Protein AF-A0A101XGW0-F1 (afdb_monomer_lite)

Foldseek 3Di:
DVCLVVVHAAEDEPQDPCNLVVVCVPPPDPVVNVCSVPVPNVVVVVVVVVVCVVSVHHYHYDHPPCPQQQDPVPRDGQDPPPDDDDDPDRDRDPPDDDDDDDDDDDDDD

Secondary structure (DSSP, 8-state):
-HHHHTTPPEEEE---TTHHHHHHTT---HHHHHHHHHT-HHHHHHHHHHHHHHTT--EEEE--TTTTTB-TTT--B----SSS---SS-PPP------SS--------

Structure (mmCIF, N/CA/C/O backbone):
data_AF-A0A101XGW0-F1
#
_entry.id   AF-A0A101XGW0-F1
#
loop_
_atom_site.group_PDB
_atom_site.id
_atom_site.type_symbol
_atom_site.label_atom_id
_atom_site.label_alt_id
_atom_site.label_comp_id
_atom_site.label_asym_id
_atom_site.label_entity_id
_atom_site.label_seq_id
_atom_site.pdbx_PDB_ins_code
_atom_site.Cartn_x
_atom_site.Cartn_y
_atom_site.Cartn_z
_atom_site.occupancy
_atom_site.B_iso_or_equiv
_atom_site.auth_seq_id
_atom_site.auth_comp_id
_atom_site.auth_asym_id
_atom_site.auth_atom_id
_atom_site.pdbx_PDB_model_num
ATOM 1 N N . MET A 1 1 ? -12.491 9.848 11.425 1.00 62.84 1 MET A N 1
ATOM 2 C CA . MET A 1 1 ? -11.724 8.822 10.669 1.00 62.84 1 MET A CA 1
ATOM 3 C C . MET A 1 1 ? -12.725 7.764 10.252 1.00 62.84 1 MET A C 1
ATOM 5 O O . MET A 1 1 ? -13.241 7.064 11.112 1.00 62.84 1 MET A O 1
ATOM 9 N N . TRP A 1 2 ? -13.031 7.685 8.955 1.00 81.19 2 TRP A N 1
ATOM 10 C CA . TRP A 1 2 ? -14.247 7.036 8.437 1.00 81.19 2 TRP A CA 1
ATOM 11 C C . TRP A 1 2 ? -14.425 5.568 8.862 1.00 81.19 2 TRP A C 1
ATOM 13 O O . TRP A 1 2 ? -15.535 5.139 9.161 1.00 81.19 2 TRP A O 1
ATOM 23 N N . ALA A 1 3 ? -13.332 4.805 8.977 1.00 85.25 3 ALA A N 1
ATOM 24 C CA . ALA A 1 3 ? -13.371 3.414 9.440 1.00 85.25 3 ALA A CA 1
ATOM 25 C C . ALA A 1 3 ? -13.866 3.258 10.894 1.00 85.25 3 ALA A C 1
ATOM 27 O O . ALA A 1 3 ? -14.522 2.270 11.207 1.00 85.25 3 ALA A O 1
ATOM 28 N N . ILE A 1 4 ? -13.605 4.239 11.768 1.00 88.75 4 ILE A N 1
ATOM 29 C CA . ILE A 1 4 ? -14.091 4.239 13.159 1.00 88.75 4 ILE A CA 1
ATOM 30 C C . ILE A 1 4 ? -15.603 4.456 13.172 1.00 88.75 4 ILE A C 1
ATOM 32 O O . ILE A 1 4 ? -16.344 3.687 13.777 1.00 88.75 4 ILE A O 1
ATOM 36 N N . GLU A 1 5 ? -16.051 5.497 12.470 1.00 91.44 5 GLU A N 1
ATOM 37 C CA . GLU A 1 5 ? -17.459 5.901 12.396 1.00 91.44 5 GLU A CA 1
ATOM 38 C C . GLU A 1 5 ? -18.325 4.785 11.800 1.00 91.44 5 GLU A C 1
ATOM 40 O O . GLU A 1 5 ? -19.428 4.526 12.272 1.00 91.44 5 GLU A O 1
ATOM 45 N N . THR A 1 6 ? -17.792 4.077 10.802 1.00 93.81 6 THR A N 1
ATOM 46 C CA . THR A 1 6 ? -18.486 2.986 10.105 1.00 93.81 6 THR A CA 1
ATOM 47 C C . THR A 1 6 ? -18.244 1.601 10.712 1.00 93.81 6 THR A C 1
ATOM 49 O O . THR A 1 6 ? -18.818 0.630 10.229 1.00 93.81 6 THR A O 1
ATOM 52 N N . ARG A 1 7 ? -17.423 1.491 11.771 1.00 91.50 7 ARG A N 1
ATOM 53 C CA . ARG A 1 7 ? -17.003 0.221 12.402 1.00 91.50 7 ARG A CA 1
ATOM 54 C C . ARG A 1 7 ? -16.443 -0.808 11.409 1.00 91.50 7 ARG A C 1
ATOM 56 O O . ARG A 1 7 ? -16.675 -2.008 11.542 1.00 91.50 7 ARG A O 1
ATOM 63 N N . ASN A 1 8 ? -15.688 -0.331 10.427 1.00 95.19 8 ASN A N 1
ATOM 64 C CA . ASN A 1 8 ? -15.119 -1.151 9.363 1.00 95.19 8 ASN A CA 1
ATOM 65 C C . ASN A 1 8 ? -13.643 -1.484 9.610 1.00 95.19 8 ASN A C 1
ATOM 67 O O . ASN A 1 8 ? -12.926 -0.771 10.314 1.00 95.19 8 ASN A O 1
ATOM 71 N N . ALA A 1 9 ? -13.178 -2.555 8.966 1.00 95.81 9 ALA A N 1
ATOM 72 C CA . ALA A 1 9 ? -11.762 -2.896 8.879 1.00 95.81 9 ALA A CA 1
ATOM 73 C C . ALA A 1 9 ? -11.108 -2.262 7.643 1.00 95.81 9 ALA A C 1
ATOM 75 O O . ALA A 1 9 ? -11.760 -2.018 6.627 1.00 95.81 9 ALA A O 1
ATOM 76 N N . ILE A 1 10 ? -9.796 -2.044 7.715 1.00 96.19 10 ILE A N 1
ATOM 77 C CA . ILE A 1 10 ? -8.982 -1.594 6.582 1.00 96.19 10 ILE A CA 1
ATOM 78 C C . ILE A 1 10 ? -8.279 -2.816 5.988 1.00 96.19 10 ILE A C 1
ATOM 80 O O . ILE A 1 10 ? -7.551 -3.519 6.687 1.00 96.19 10 ILE A O 1
ATOM 84 N N . VAL A 1 11 ? -8.455 -3.057 4.690 1.00 95.75 11 VAL A N 1
ATOM 85 C CA . VAL A 1 11 ? -7.732 -4.110 3.965 1.00 95.75 11 VAL A CA 1
ATOM 86 C C . VAL A 1 11 ? -6.576 -3.476 3.199 1.00 95.75 11 VAL A C 1
ATOM 88 O O . VAL A 1 11 ? -6.784 -2.535 2.437 1.00 95.75 11 VAL A O 1
ATOM 91 N N . LEU A 1 12 ? -5.358 -3.976 3.403 1.00 95.88 12 LEU A N 1
ATOM 92 C CA . LEU A 1 12 ? -4.161 -3.518 2.696 1.00 95.88 12 LEU A CA 1
ATOM 93 C C . LEU A 1 12 ? -3.464 -4.689 2.012 1.00 95.88 12 LEU A C 1
ATOM 95 O O . LEU A 1 12 ? -3.330 -5.777 2.570 1.00 95.88 12 LEU A O 1
ATOM 99 N N . GLU A 1 13 ? -2.936 -4.446 0.821 1.00 94.25 13 GLU A N 1
ATOM 100 C CA . GLU A 1 13 ? -2.061 -5.407 0.162 1.00 94.25 13 GLU A CA 1
ATOM 101 C C . GLU A 1 13 ? -0.748 -5.578 0.936 1.00 94.25 13 GLU A C 1
ATOM 103 O O . GLU A 1 13 ? -0.089 -4.613 1.346 1.00 94.25 13 GLU A O 1
ATOM 108 N N . ASN A 1 14 ? -0.312 -6.827 1.094 1.00 94.25 14 ASN A N 1
ATOM 109 C CA . ASN A 1 14 ? 0.970 -7.149 1.698 1.00 94.25 14 ASN A CA 1
ATOM 110 C C . ASN A 1 14 ? 2.119 -6.984 0.692 1.00 94.25 14 ASN A C 1
ATOM 112 O O . ASN A 1 14 ? 2.802 -7.941 0.327 1.00 94.25 14 ASN A O 1
ATOM 116 N N . LEU A 1 15 ? 2.330 -5.748 0.238 1.00 91.44 15 LEU A N 1
ATOM 117 C CA . LEU A 1 15 ? 3.395 -5.422 -0.704 1.00 91.44 15 LEU A CA 1
ATOM 118 C C . LEU A 1 15 ? 4.774 -5.545 -0.027 1.00 91.44 15 LEU A C 1
ATOM 120 O O . LEU A 1 15 ? 4.993 -4.910 1.022 1.00 91.44 15 LEU A O 1
ATOM 124 N N . PRO A 1 16 ? 5.710 -6.340 -0.586 1.00 89.44 16 PRO A N 1
ATOM 125 C CA . PRO A 1 16 ? 7.079 -6.421 -0.092 1.00 89.44 16 PRO A CA 1
ATOM 126 C C . PRO A 1 16 ? 7.881 -5.154 -0.423 1.00 89.44 16 PRO A C 1
ATOM 128 O O . PRO A 1 16 ? 7.492 -4.346 -1.265 1.00 89.44 16 PRO A O 1
ATOM 131 N N . LYS A 1 17 ? 9.046 -4.984 0.216 1.00 86.88 17 LYS A N 1
ATOM 132 C CA . LYS A 1 17 ? 9.906 -3.803 0.004 1.00 86.88 17 LYS A CA 1
ATOM 133 C C . LYS A 1 17 ? 10.350 -3.626 -1.453 1.00 86.88 17 LYS A C 1
ATOM 135 O O . LYS A 1 17 ? 10.416 -2.495 -1.903 1.00 86.88 17 LYS A O 1
ATOM 140 N N . TRP A 1 18 ? 10.580 -4.729 -2.165 1.00 88.69 18 TRP A N 1
ATOM 141 C CA . TRP A 1 18 ? 11.065 -4.766 -3.550 1.00 88.69 18 TRP A CA 1
ATOM 142 C C . TRP A 1 18 ? 9.946 -4.628 -4.610 1.00 88.69 18 TRP A C 1
ATOM 144 O O . TRP A 1 18 ? 10.112 -4.980 -5.781 1.00 88.69 18 TRP A O 1
ATOM 154 N N . THR A 1 19 ? 8.751 -4.193 -4.188 1.00 91.25 19 THR A N 1
ATOM 155 C CA . THR A 1 19 ? 7.589 -4.021 -5.075 1.00 91.25 19 THR A CA 1
ATOM 156 C C . THR A 1 19 ? 7.850 -3.014 -6.198 1.00 91.25 19 THR A C 1
ATOM 158 O O . THR A 1 19 ? 7.566 -3.366 -7.346 1.00 91.25 19 THR A O 1
ATOM 161 N N . PRO A 1 20 ? 8.399 -1.806 -5.940 1.00 91.69 20 PRO A N 1
ATOM 162 C CA . PRO A 1 20 ? 8.682 -0.849 -7.008 1.00 91.69 20 PRO A CA 1
ATOM 163 C C . PRO A 1 20 ? 9.564 -1.435 -8.110 1.00 91.69 20 PRO A C 1
ATOM 165 O O . PRO A 1 20 ? 9.245 -1.292 -9.285 1.00 91.69 20 PRO A O 1
ATOM 168 N N . GLU A 1 21 ? 10.623 -2.152 -7.741 1.00 91.69 21 GLU A N 1
ATOM 169 C CA . GLU A 1 21 ? 11.584 -2.778 -8.648 1.00 91.69 21 GLU A CA 1
ATOM 170 C C . GLU A 1 21 ? 10.903 -3.807 -9.552 1.00 91.69 21 GLU A C 1
ATOM 172 O O . GLU A 1 21 ? 11.156 -3.848 -10.758 1.00 91.69 21 GLU A O 1
ATOM 177 N N . ARG A 1 22 ? 9.985 -4.605 -8.991 1.00 90.69 22 ARG A N 1
ATOM 178 C CA . ARG A 1 22 ? 9.186 -5.561 -9.766 1.00 90.69 22 ARG A CA 1
ATOM 179 C C . ARG A 1 22 ? 8.211 -4.855 -10.707 1.00 90.69 22 ARG A C 1
ATOM 181 O O . ARG A 1 22 ? 8.070 -5.279 -11.848 1.00 90.69 22 ARG A O 1
ATOM 188 N N . MET A 1 23 ? 7.554 -3.792 -10.243 1.00 91.19 23 MET A N 1
ATOM 189 C CA . MET A 1 23 ? 6.557 -3.052 -11.023 1.00 91.19 23 MET A CA 1
ATOM 190 C C . MET A 1 23 ? 7.172 -2.289 -12.199 1.00 91.19 23 MET A C 1
ATOM 192 O O . MET A 1 23 ? 6.544 -2.193 -13.247 1.00 91.19 23 MET A O 1
ATOM 196 N N . ILE A 1 24 ? 8.391 -1.758 -12.059 1.00 93.75 24 ILE A N 1
ATOM 197 C CA . ILE A 1 24 ? 9.051 -0.990 -13.130 1.00 93.75 24 ILE A CA 1
ATOM 198 C C . ILE A 1 24 ? 9.784 -1.861 -14.155 1.00 93.75 24 ILE A C 1
ATOM 200 O O . ILE A 1 24 ? 10.247 -1.319 -15.162 1.00 93.75 24 ILE A O 1
ATOM 204 N N . LYS A 1 25 ? 9.920 -3.174 -13.910 1.00 92.31 25 LYS A N 1
ATOM 205 C CA . LYS A 1 25 ? 10.745 -4.088 -14.718 1.00 92.31 25 LYS A CA 1
ATOM 206 C C . LYS A 1 25 ? 10.423 -3.995 -16.213 1.00 92.31 25 LYS A C 1
ATOM 208 O O . LYS A 1 25 ? 11.337 -3.830 -17.016 1.00 92.31 25 LYS A O 1
ATOM 213 N N . ASP A 1 26 ? 9.135 -4.000 -16.551 1.00 90.56 26 ASP A N 1
ATOM 214 C CA . ASP A 1 26 ? 8.645 -4.011 -17.936 1.00 90.56 26 ASP A CA 1
ATOM 215 C C . ASP A 1 26 ? 8.055 -2.657 -18.385 1.00 90.56 26 ASP A C 1
ATOM 217 O O . ASP A 1 26 ? 7.527 -2.522 -19.491 1.00 90.56 26 ASP A O 1
ATOM 221 N N . VAL A 1 27 ? 8.161 -1.613 -17.552 1.00 92.38 27 VAL A N 1
ATOM 222 C CA . VAL A 1 27 ? 7.654 -0.270 -17.873 1.00 92.38 27 VAL A CA 1
ATOM 223 C C . VAL A 1 27 ? 8.690 0.480 -18.707 1.00 92.38 27 VAL A C 1
ATOM 225 O O . VAL A 1 27 ? 9.800 0.745 -18.242 1.00 92.38 27 VAL A O 1
ATOM 228 N N . LYS A 1 28 ? 8.327 0.849 -19.942 1.00 94.00 28 LYS A N 1
ATOM 229 C CA . LYS A 1 28 ? 9.195 1.614 -20.861 1.00 94.00 28 LYS A CA 1
ATOM 230 C C . LYS A 1 28 ? 9.150 3.125 -20.616 1.00 94.00 28 LYS A C 1
ATOM 232 O O . LYS A 1 28 ? 10.150 3.808 -20.823 1.00 94.00 28 LYS A O 1
ATOM 237 N N . ASP A 1 29 ? 8.007 3.642 -20.169 1.00 96.56 29 ASP A N 1
ATOM 238 C CA . ASP A 1 29 ? 7.806 5.070 -19.922 1.00 96.56 29 ASP A CA 1
ATOM 239 C C . ASP A 1 29 ? 8.640 5.548 -18.721 1.00 96.56 29 ASP A C 1
ATOM 241 O O . ASP A 1 29 ? 8.459 5.096 -17.588 1.00 96.56 29 ASP A O 1
ATOM 245 N N . LYS A 1 30 ? 9.564 6.483 -18.969 1.00 95.31 30 LYS A N 1
ATOM 246 C CA . LYS A 1 30 ? 10.491 6.993 -17.949 1.00 95.31 30 LYS A CA 1
ATOM 247 C C . LYS A 1 30 ? 9.784 7.766 -16.832 1.00 95.31 30 LYS A C 1
ATOM 249 O O . LYS A 1 30 ? 10.180 7.635 -15.674 1.00 95.31 30 LYS A O 1
ATOM 254 N N . GLN A 1 31 ? 8.758 8.552 -17.157 1.00 96.31 31 GLN A N 1
ATOM 255 C CA . GLN A 1 31 ? 8.017 9.335 -16.168 1.00 96.31 31 GLN A CA 1
ATOM 256 C C . GLN A 1 31 ? 7.198 8.414 -15.263 1.00 96.31 31 GLN A C 1
ATOM 258 O O . GLN A 1 31 ? 7.216 8.569 -14.042 1.00 96.31 31 GLN A O 1
ATOM 263 N N . LEU A 1 32 ? 6.536 7.409 -15.840 1.00 94.81 32 LEU A N 1
ATOM 264 C CA . LEU A 1 32 ? 5.783 6.416 -15.079 1.00 94.81 32 LEU A CA 1
ATOM 265 C C . LEU A 1 32 ? 6.694 5.593 -14.160 1.00 94.81 32 LEU A C 1
ATOM 267 O O . LEU A 1 32 ? 6.364 5.409 -12.989 1.00 94.81 32 LEU A O 1
ATOM 271 N N . ARG A 1 33 ? 7.867 5.160 -14.643 1.00 95.19 33 ARG A N 1
ATOM 272 C CA . ARG A 1 33 ? 8.867 4.461 -13.812 1.00 95.19 33 ARG A CA 1
ATOM 273 C C . ARG A 1 33 ? 9.263 5.282 -12.589 1.00 95.19 33 ARG A C 1
ATOM 275 O O . ARG A 1 33 ? 9.265 4.752 -11.482 1.00 95.19 33 ARG A O 1
ATOM 282 N N . LEU A 1 34 ? 9.583 6.564 -12.789 1.00 94.50 34 LEU A N 1
ATOM 283 C CA . LEU A 1 34 ? 9.979 7.457 -11.700 1.00 94.50 34 LEU A CA 1
ATOM 284 C C . LEU A 1 34 ? 8.848 7.609 -10.677 1.00 94.50 34 LEU A C 1
ATOM 286 O O . LEU A 1 34 ? 9.085 7.490 -9.479 1.00 94.50 34 LEU A O 1
ATOM 290 N N . ARG A 1 35 ? 7.609 7.797 -11.145 1.00 94.19 35 ARG A N 1
ATOM 291 C CA . ARG A 1 35 ? 6.433 7.904 -10.270 1.00 94.19 35 ARG A CA 1
ATOM 292 C C . ARG A 1 35 ? 6.218 6.645 -9.432 1.00 94.19 35 ARG A C 1
ATOM 294 O O . ARG A 1 35 ? 5.975 6.767 -8.238 1.00 94.19 35 ARG A O 1
ATOM 301 N N . ILE A 1 36 ? 6.334 5.456 -10.029 1.00 92.31 36 ILE A N 1
ATOM 302 C CA . ILE A 1 36 ? 6.202 4.176 -9.310 1.00 92.31 36 ILE A CA 1
ATOM 303 C C . ILE A 1 36 ? 7.311 4.029 -8.264 1.00 92.31 36 ILE A C 1
ATOM 305 O O . ILE A 1 36 ? 7.037 3.660 -7.125 1.00 92.31 36 ILE A O 1
ATOM 309 N N . TYR A 1 37 ? 8.554 4.348 -8.627 1.00 89.94 37 TYR A N 1
ATOM 310 C CA . TYR A 1 37 ? 9.687 4.252 -7.708 1.00 89.94 37 TYR A CA 1
ATOM 311 C C . TYR A 1 37 ? 9.545 5.207 -6.511 1.00 89.94 37 TYR A C 1
ATOM 313 O O . TYR A 1 37 ? 9.768 4.817 -5.366 1.00 89.94 37 TYR A O 1
ATOM 321 N N . CYS A 1 38 ? 9.093 6.439 -6.756 1.00 91.00 38 CYS A N 1
ATOM 322 C CA . CYS A 1 38 ? 8.881 7.454 -5.722 1.00 91.00 38 CYS A CA 1
ATOM 323 C C . CYS A 1 38 ? 7.576 7.289 -4.924 1.00 91.00 38 CYS A C 1
ATOM 325 O O . CYS A 1 38 ? 7.382 8.010 -3.949 1.00 91.00 38 CYS A O 1
ATOM 327 N N . ALA A 1 39 ? 6.689 6.353 -5.282 1.00 88.50 39 ALA A N 1
ATOM 328 C CA . ALA A 1 39 ? 5.372 6.203 -4.653 1.00 88.50 39 ALA A CA 1
ATOM 329 C C . ALA A 1 39 ? 5.416 5.778 -3.171 1.00 88.50 39 ALA A C 1
ATOM 331 O O . ALA A 1 39 ? 4.385 5.788 -2.512 1.00 88.50 39 ALA A O 1
ATOM 332 N N . ALA A 1 40 ? 6.580 5.408 -2.624 1.00 87.50 40 ALA A N 1
ATOM 333 C CA . ALA A 1 40 ? 6.788 5.169 -1.192 1.00 87.50 40 ALA A CA 1
ATOM 334 C C . ALA A 1 40 ? 5.796 4.172 -0.538 1.00 87.50 40 ALA A C 1
ATOM 336 O O . ALA A 1 40 ? 5.412 4.341 0.623 1.00 87.50 40 ALA A O 1
ATOM 337 N N . PHE A 1 41 ? 5.418 3.095 -1.244 1.00 90.69 41 PHE A N 1
ATOM 338 C CA . PHE A 1 41 ? 4.432 2.093 -0.789 1.00 90.69 41 PHE A CA 1
ATOM 339 C C . PHE A 1 41 ? 4.666 1.591 0.643 1.00 90.69 41 PHE A C 1
ATOM 341 O O . PHE A 1 41 ? 3.732 1.498 1.439 1.00 90.69 41 PHE A O 1
ATOM 348 N N . ALA A 1 42 ? 5.919 1.289 0.996 1.00 90.06 42 ALA A N 1
ATOM 349 C CA . ALA A 1 42 ? 6.263 0.794 2.327 1.00 90.06 42 ALA A CA 1
ATOM 350 C C . ALA A 1 42 ? 6.022 1.844 3.424 1.00 90.06 42 ALA A C 1
ATOM 352 O O . ALA A 1 42 ? 5.535 1.499 4.501 1.00 90.06 42 ALA A O 1
ATOM 353 N N . SER A 1 43 ? 6.346 3.109 3.151 1.00 92.06 43 SER A N 1
ATOM 354 C CA . SER A 1 43 ? 6.146 4.219 4.087 1.00 92.06 43 SER A CA 1
ATOM 355 C C . SER A 1 43 ? 4.662 4.523 4.266 1.00 92.06 43 SER A C 1
ATOM 357 O O . SER A 1 43 ? 4.203 4.615 5.401 1.00 92.06 43 SER A O 1
ATOM 359 N N . MET A 1 44 ? 3.891 4.576 3.173 1.00 93.94 44 MET A N 1
ATOM 360 C CA . MET A 1 44 ? 2.439 4.778 3.243 1.00 93.94 44 MET A CA 1
ATOM 361 C C . MET A 1 44 ? 1.747 3.650 4.013 1.00 93.94 44 MET A C 1
ATOM 363 O O . MET A 1 44 ? 0.966 3.921 4.922 1.00 93.94 44 MET A O 1
ATOM 367 N N . LYS A 1 45 ? 2.085 2.385 3.722 1.00 94.50 45 LYS A N 1
ATOM 368 C CA . LYS A 1 45 ? 1.544 1.224 4.448 1.00 94.50 45 LYS A CA 1
ATOM 369 C C . LYS A 1 45 ? 1.800 1.336 5.953 1.00 94.50 45 LYS A C 1
ATOM 371 O O . LYS A 1 45 ? 0.888 1.123 6.744 1.00 94.50 45 LYS A O 1
ATOM 376 N N . ARG A 1 46 ? 3.024 1.703 6.350 1.00 94.69 46 ARG A N 1
ATOM 377 C CA . ARG A 1 46 ? 3.389 1.901 7.762 1.00 94.69 46 ARG A CA 1
ATOM 378 C C . ARG A 1 46 ? 2.586 3.021 8.413 1.00 94.69 46 ARG A C 1
ATOM 380 O O . ARG A 1 46 ? 2.045 2.794 9.485 1.00 94.69 46 ARG A O 1
ATOM 387 N N . ALA A 1 47 ? 2.470 4.174 7.755 1.00 96.25 47 ALA A N 1
ATOM 388 C CA . ALA A 1 47 ? 1.711 5.308 8.277 1.00 96.25 47 ALA A CA 1
ATOM 389 C C . ALA A 1 47 ? 0.230 4.953 8.494 1.00 96.25 47 ALA A C 1
ATOM 391 O O . ALA A 1 47 ? -0.342 5.276 9.534 1.00 96.25 47 ALA A O 1
ATOM 392 N N . ILE A 1 48 ? -0.377 4.221 7.551 1.00 95.25 48 ILE A N 1
ATOM 393 C CA . ILE A 1 48 ? -1.757 3.734 7.690 1.00 95.25 48 ILE A CA 1
ATOM 394 C C . ILE A 1 48 ? -1.867 2.756 8.865 1.00 95.25 48 ILE A C 1
ATOM 396 O O . ILE A 1 48 ? -2.764 2.906 9.689 1.00 95.25 48 ILE A O 1
ATOM 400 N N . MET A 1 49 ? -0.961 1.777 8.973 1.00 96.38 49 MET A N 1
ATOM 401 C CA . MET A 1 49 ? -0.970 0.805 10.075 1.00 96.38 49 MET A CA 1
ATOM 402 C C . MET A 1 49 ? -0.789 1.473 11.443 1.00 96.38 49 MET A C 1
ATOM 404 O O . MET A 1 49 ? -1.453 1.095 12.404 1.00 96.38 49 MET A O 1
ATOM 408 N N . GLU A 1 50 ? 0.094 2.467 11.537 1.00 97.69 50 GLU A N 1
ATOM 409 C CA . GLU A 1 50 ? 0.339 3.217 12.765 1.00 97.69 50 GLU A CA 1
ATOM 410 C C . GLU A 1 50 ? -0.907 3.986 13.208 1.00 97.69 50 GLU A C 1
ATOM 412 O O . GLU A 1 50 ? -1.326 3.847 14.357 1.00 97.69 50 GLU A O 1
ATOM 417 N N . LYS A 1 51 ? -1.546 4.718 12.287 1.00 96.62 51 LYS A N 1
ATOM 418 C CA . LYS A 1 51 ? -2.789 5.439 12.577 1.00 96.62 51 LYS A CA 1
ATOM 419 C C . LYS A 1 51 ? -3.950 4.504 12.880 1.00 96.62 51 LYS A C 1
ATOM 421 O O . LYS A 1 51 ? -4.678 4.734 13.837 1.00 96.62 51 LYS A O 1
ATOM 426 N N . ALA A 1 52 ? -4.106 3.414 12.138 1.00 96.31 52 ALA A N 1
ATOM 427 C CA . ALA A 1 52 ? -5.139 2.428 12.435 1.00 96.31 52 ALA A CA 1
ATOM 428 C C . ALA A 1 52 ? -4.973 1.845 13.848 1.00 96.31 52 ALA A C 1
ATOM 430 O O . ALA A 1 52 ? -5.949 1.766 14.590 1.00 96.31 52 ALA A O 1
ATOM 431 N N . ARG A 1 53 ? -3.734 1.535 14.256 1.00 96.12 53 ARG A N 1
ATOM 432 C CA . ARG A 1 53 ? -3.417 1.071 15.613 1.00 96.12 53 ARG A CA 1
ATOM 433 C C . ARG A 1 53 ? -3.726 2.124 16.678 1.00 96.12 53 ARG A C 1
ATOM 435 O O . ARG A 1 53 ? -4.283 1.765 17.708 1.00 96.12 53 ARG A O 1
ATOM 442 N N . GLU A 1 54 ? -3.380 3.390 16.441 1.00 96.81 54 GLU A N 1
ATOM 443 C CA . GLU A 1 54 ? -3.671 4.511 17.353 1.00 96.81 54 GLU A CA 1
ATOM 444 C C . GLU A 1 54 ? -5.170 4.614 17.672 1.00 96.81 54 GLU A C 1
ATOM 446 O O . GLU A 1 54 ? -5.547 4.826 18.820 1.00 96.81 54 GLU A O 1
ATOM 451 N N . TYR A 1 55 ? -6.023 4.383 16.674 1.00 95.62 55 TYR A N 1
ATOM 452 C CA . TYR A 1 55 ? -7.477 4.461 16.810 1.00 95.62 55 TYR A CA 1
ATOM 453 C C . TYR A 1 55 ? -8.174 3.105 17.024 1.00 95.62 55 TYR A C 1
ATOM 455 O O . TYR A 1 55 ? -9.402 3.036 16.972 1.00 95.62 55 TYR A O 1
ATOM 463 N N . GLY A 1 56 ? -7.424 2.017 17.228 1.00 95.12 56 GLY A N 1
ATOM 464 C CA . GLY A 1 56 ? -7.986 0.677 17.439 1.00 95.12 56 GLY A CA 1
ATOM 465 C C . GLY A 1 56 ? -8.734 0.083 16.236 1.00 95.12 56 GLY A C 1
ATOM 466 O O . GLY A 1 56 ? -9.558 -0.812 16.411 1.00 95.12 56 GLY A O 1
ATOM 467 N N . VAL A 1 57 ? -8.472 0.560 15.015 1.00 97.00 57 VAL A N 1
ATOM 468 C CA . VAL A 1 57 ? -9.096 0.039 13.790 1.00 97.00 57 VAL A CA 1
ATOM 469 C C . VAL A 1 57 ? -8.355 -1.212 13.304 1.00 97.00 57 VAL A C 1
ATOM 471 O O . VAL A 1 57 ? -7.136 -1.161 13.114 1.00 97.00 57 VAL A O 1
ATOM 474 N N . PRO A 1 58 ? -9.059 -2.333 13.057 1.00 96.31 58 PRO A N 1
ATOM 475 C CA . PRO A 1 58 ? -8.428 -3.553 12.573 1.00 96.31 58 PRO A CA 1
ATOM 476 C C . PRO A 1 58 ? -7.907 -3.380 11.142 1.00 96.31 58 PRO A C 1
ATOM 478 O O . PRO A 1 58 ? -8.601 -2.862 10.263 1.00 96.31 58 PRO A O 1
ATOM 481 N N . VAL A 1 59 ? -6.684 -3.862 10.907 1.00 97.19 59 VAL A N 1
ATOM 482 C CA . VAL A 1 59 ? -6.045 -3.892 9.585 1.00 97.19 59 VAL A CA 1
ATOM 483 C C . VAL A 1 59 ? -5.797 -5.338 9.173 1.00 97.19 59 VAL A C 1
ATOM 485 O O . VAL A 1 59 ? -5.159 -6.090 9.908 1.00 97.19 59 VAL A O 1
ATOM 488 N N . VAL A 1 60 ? -6.259 -5.711 7.981 1.00 96.88 60 VAL A N 1
ATOM 489 C CA . VAL A 1 60 ? -6.056 -7.040 7.392 1.00 96.88 60 VAL A CA 1
ATOM 490 C C . VAL A 1 60 ? -5.084 -6.925 6.225 1.00 96.88 60 VAL A C 1
ATOM 492 O O . VAL A 1 60 ? -5.319 -6.168 5.284 1.00 96.88 60 VAL A O 1
ATOM 495 N N . LEU A 1 61 ? -3.991 -7.686 6.279 1.00 95.75 61 LEU A N 1
ATOM 496 C CA . LEU A 1 61 ? -3.035 -7.783 5.180 1.00 95.75 61 LEU A CA 1
ATOM 497 C C . LEU A 1 61 ? -3.413 -8.942 4.255 1.00 95.75 61 LEU A C 1
ATOM 499 O O . LEU A 1 61 ? -3.547 -10.074 4.715 1.00 95.75 61 LEU A O 1
ATOM 503 N N . VAL A 1 62 ? -3.545 -8.672 2.956 1.00 94.88 62 VAL A N 1
ATOM 504 C CA . VAL A 1 62 ? -3.927 -9.676 1.947 1.00 94.88 62 VAL A CA 1
ATOM 505 C C . VAL A 1 62 ? -2.826 -9.911 0.922 1.00 94.88 62 VAL A C 1
ATOM 507 O O . VAL A 1 62 ? -1.946 -9.072 0.719 1.00 94.88 62 VAL A O 1
ATOM 510 N N . ASN A 1 63 ? -2.858 -11.072 0.269 1.00 92.31 63 ASN A N 1
ATOM 511 C CA . ASN A 1 63 ? -1.947 -11.370 -0.829 1.00 92.31 63 ASN A CA 1
ATOM 512 C C . ASN A 1 63 ? -2.261 -10.446 -2.029 1.00 92.31 63 ASN A C 1
ATOM 514 O O . ASN A 1 63 ? -3.411 -10.425 -2.459 1.00 92.31 63 ASN A O 1
ATOM 518 N N . PRO A 1 64 ? -1.278 -9.707 -2.580 1.00 90.88 64 PRO A N 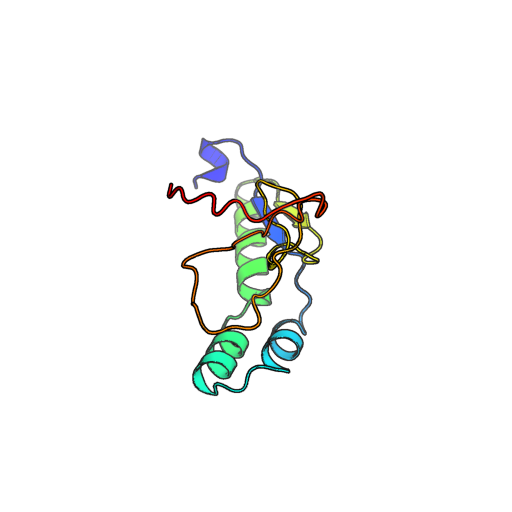1
ATOM 519 C CA . PRO A 1 64 ? -1.485 -8.849 -3.753 1.00 90.88 64 PRO A CA 1
ATOM 520 C C . PRO A 1 64 ? -1.715 -9.617 -5.067 1.00 90.88 64 PRO A C 1
ATOM 522 O O . PRO A 1 64 ? -1.969 -9.013 -6.106 1.00 90.88 64 PRO A O 1
ATOM 525 N N . SER A 1 65 ? -1.577 -10.945 -5.084 1.00 87.69 65 SER A N 1
ATOM 526 C CA . SER A 1 65 ? -1.836 -11.742 -6.283 1.00 87.69 65 SER A CA 1
ATOM 527 C C . SER A 1 65 ? -3.270 -11.554 -6.785 1.00 87.69 65 SER A C 1
ATOM 529 O O . SER A 1 65 ? -4.227 -11.750 -6.042 1.00 87.69 65 SER A O 1
ATOM 531 N N . HIS A 1 66 ? -3.394 -11.243 -8.078 1.00 85.88 66 HIS A N 1
ATOM 532 C CA . HIS A 1 66 ? -4.654 -11.134 -8.820 1.00 85.88 66 HIS A CA 1
ATOM 533 C C . HIS A 1 66 ? -5.615 -10.010 -8.396 1.00 85.88 66 HIS A C 1
ATOM 535 O O . HIS A 1 66 ? -6.711 -9.921 -8.945 1.00 85.88 66 HIS A O 1
ATOM 541 N N . THR A 1 67 ? -5.213 -9.108 -7.498 1.00 85.94 67 THR A N 1
ATOM 542 C CA . THR A 1 67 ? -6.045 -7.971 -7.057 1.00 85.94 67 THR A CA 1
ATOM 543 C C . THR A 1 67 ? -6.318 -6.960 -8.173 1.00 85.94 67 THR A C 1
ATOM 545 O O . THR A 1 67 ? -7.340 -6.279 -8.154 1.00 85.94 67 THR A O 1
ATOM 548 N N . SER A 1 68 ? -5.425 -6.883 -9.164 1.00 79.88 68 SER A N 1
ATOM 549 C CA . SER A 1 68 ? -5.533 -5.986 -10.318 1.00 79.88 68 SER A CA 1
ATOM 550 C C . SER A 1 68 ? -6.037 -6.659 -11.593 1.00 79.88 68 SER A C 1
ATOM 552 O O . SER A 1 68 ? -6.390 -5.958 -12.538 1.00 79.88 68 SER A O 1
ATOM 554 N N . THR A 1 69 ? -6.060 -7.996 -11.643 1.00 83.12 69 THR A N 1
ATOM 555 C CA . THR A 1 69 ? -6.418 -8.743 -12.858 1.00 83.12 69 THR A CA 1
ATOM 556 C C . THR A 1 69 ? -7.740 -9.482 -12.739 1.00 83.12 69 THR A C 1
ATOM 558 O O . THR A 1 69 ? -8.408 -9.670 -13.751 1.00 83.12 69 THR A O 1
ATOM 561 N N . ILE A 1 70 ? -8.175 -9.877 -11.540 1.00 86.25 70 ILE A N 1
ATOM 562 C CA . ILE A 1 70 ? -9.494 -10.487 -11.363 1.00 86.25 70 ILE A CA 1
ATOM 563 C C . ILE A 1 70 ? -10.558 -9.397 -11.285 1.00 86.25 70 ILE A C 1
ATOM 565 O O . ILE A 1 70 ? -10.495 -8.480 -10.469 1.00 86.25 70 ILE A O 1
ATOM 569 N N . CYS A 1 71 ? -11.585 -9.529 -12.122 1.00 83.31 71 CYS A N 1
ATOM 570 C CA . CYS A 1 71 ? -12.770 -8.694 -12.029 1.00 83.31 71 CYS A CA 1
ATOM 571 C C . CYS A 1 71 ? -13.498 -8.971 -10.700 1.00 83.31 71 CYS A C 1
ATOM 573 O O . CYS A 1 71 ? -13.920 -10.112 -10.487 1.00 83.31 71 CYS A O 1
ATOM 575 N N . PRO A 1 72 ? -13.738 -7.959 -9.845 1.00 84.94 72 PRO A N 1
ATOM 576 C CA . PRO A 1 72 ? -14.405 -8.167 -8.558 1.00 84.94 72 PRO A CA 1
ATOM 577 C C . PRO A 1 72 ? -15.878 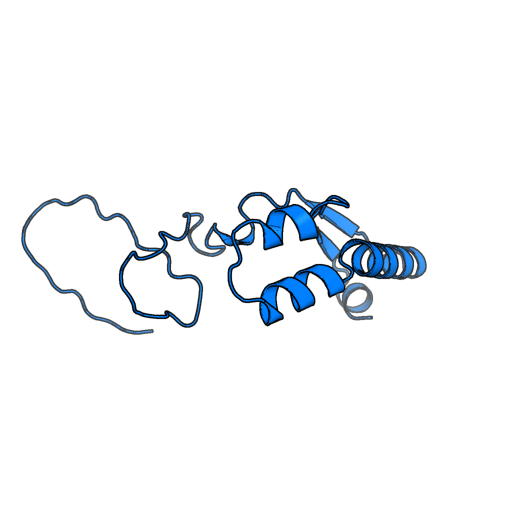-8.578 -8.702 1.00 84.94 72 PRO A C 1
ATOM 579 O O . PRO A 1 72 ? -16.448 -9.138 -7.775 1.00 84.94 72 PRO A O 1
ATOM 582 N N . ILE A 1 73 ? -16.491 -8.324 -9.864 1.00 88.62 73 ILE A N 1
ATOM 583 C CA . ILE A 1 73 ? -17.890 -8.676 -10.149 1.00 88.62 73 ILE A CA 1
ATOM 584 C C . ILE A 1 73 ? -18.001 -10.121 -10.657 1.00 88.62 73 ILE A C 1
ATOM 586 O O . ILE A 1 73 ? -18.909 -10.849 -10.271 1.00 88.62 73 ILE A O 1
ATOM 590 N N . HIS A 1 74 ? -17.081 -10.542 -11.532 1.00 87.88 74 HIS A N 1
ATOM 591 C CA . HIS A 1 74 ? -17.209 -11.797 -12.284 1.00 87.88 74 HIS A CA 1
ATOM 592 C C . HIS A 1 74 ? -16.242 -12.904 -11.841 1.00 87.88 74 HIS A C 1
ATOM 594 O O . HIS A 1 74 ? -16.401 -14.048 -12.263 1.00 87.88 74 HIS A O 1
ATOM 600 N N . GLY A 1 75 ? -15.211 -12.587 -11.052 1.00 84.06 75 GLY A N 1
ATOM 601 C CA . GLY A 1 75 ? -14.202 -13.560 -10.615 1.00 84.06 75 GLY A CA 1
ATOM 602 C C . GLY A 1 75 ? -13.331 -14.117 -11.749 1.00 84.06 75 GLY A C 1
ATOM 603 O O . GLY A 1 75 ? -12.695 -15.152 -11.585 1.00 84.06 75 GLY A O 1
ATOM 604 N N . GLN A 1 76 ? -13.327 -13.464 -12.913 1.00 83.94 76 GLN A N 1
ATOM 605 C CA . GLN A 1 76 ? -12.548 -13.866 -14.083 1.00 83.94 76 GLN A CA 1
ATOM 606 C C . GLN A 1 76 ? -11.373 -12.916 -14.283 1.00 83.94 76 GLN A C 1
ATOM 608 O O . GLN A 1 76 ? -11.506 -11.707 -14.067 1.00 83.94 76 GLN A O 1
ATOM 613 N N . GLU A 1 77 ? -10.248 -13.460 -14.736 1.00 79.69 77 GLU A N 1
ATOM 614 C CA . GLU A 1 77 ? -9.095 -12.661 -15.133 1.00 79.69 77 GLU A CA 1
ATOM 615 C C . GLU A 1 77 ? -9.444 -11.792 -16.352 1.00 79.69 77 GLU A C 1
ATOM 617 O O . GLU A 1 77 ? -10.051 -12.257 -17.322 1.00 79.69 77 GLU A O 1
ATOM 622 N N . SER A 1 78 ? -9.084 -10.511 -16.303 1.00 66.88 78 SER A N 1
ATOM 623 C CA . SER A 1 78 ? -9.210 -9.597 -17.428 1.00 66.88 78 SER A CA 1
ATOM 624 C C . SER A 1 78 ? -8.271 -10.057 -18.540 1.00 66.88 78 SER A C 1
ATOM 626 O O . SER A 1 78 ? -7.050 -9.954 -18.414 1.00 66.88 78 SER A O 1
ATOM 628 N N . SER A 1 79 ? -8.825 -10.554 -19.644 1.00 56.88 79 SER A N 1
ATOM 629 C CA . SER A 1 79 ? -8.048 -10.774 -20.859 1.00 56.88 79 SER A CA 1
ATOM 630 C C . SER A 1 79 ? -7.583 -9.413 -21.375 1.00 56.88 79 SER A C 1
ATOM 632 O O . SER A 1 79 ? -8.406 -8.609 -21.813 1.00 56.88 79 SER A O 1
ATOM 634 N N . THR A 1 80 ? -6.285 -9.125 -21.328 1.00 50.69 80 THR A N 1
ATOM 635 C CA . THR A 1 80 ? -5.730 -7.968 -22.032 1.00 50.69 80 THR A CA 1
ATOM 636 C C . THR A 1 80 ? -6.026 -8.131 -23.525 1.00 50.69 80 THR A C 1
ATOM 638 O O . THR A 1 80 ? -5.519 -9.037 -24.184 1.00 50.69 80 THR A O 1
ATOM 641 N N . ASN A 1 81 ? -6.913 -7.295 -24.068 1.00 44.03 81 ASN A N 1
ATOM 642 C CA . ASN A 1 81 ? -7.222 -7.312 -25.494 1.00 44.03 81 ASN A CA 1
ATOM 643 C C . ASN A 1 81 ? -5.965 -6.883 -26.269 1.00 44.03 81 ASN A C 1
ATOM 645 O O . ASN A 1 81 ? -5.486 -5.764 -26.109 1.00 44.03 81 ASN A O 1
ATOM 649 N N . LEU A 1 82 ? -5.446 -7.761 -27.131 1.00 40.25 82 LEU A N 1
ATOM 650 C CA . LEU A 1 82 ? -4.265 -7.530 -27.979 1.00 40.25 82 LEU A CA 1
ATOM 651 C C . LEU A 1 82 ? -4.479 -6.493 -29.103 1.00 40.25 82 LEU A C 1
ATOM 653 O O . LEU A 1 82 ? -3.648 -6.387 -29.999 1.00 40.25 82 LEU A O 1
ATOM 657 N N . MET A 1 83 ? -5.554 -5.702 -29.081 1.00 32.44 83 MET A N 1
ATOM 658 C CA . MET A 1 83 ? -5.806 -4.675 -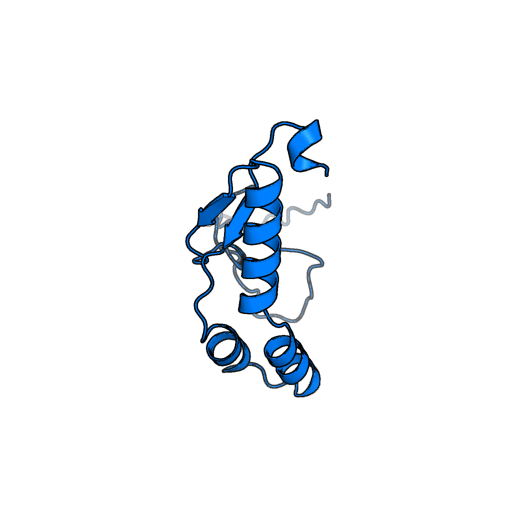30.094 1.00 32.44 83 MET A CA 1
ATOM 659 C C . MET A 1 83 ? -6.334 -3.383 -29.473 1.00 32.44 83 MET A C 1
ATOM 661 O O . MET A 1 83 ? -7.524 -3.259 -29.213 1.00 32.44 83 MET A O 1
ATOM 665 N N . GLY A 1 84 ? -5.426 -2.428 -29.258 1.00 36.00 84 GLY A N 1
ATOM 666 C CA . GLY A 1 84 ? -5.572 -1.006 -29.614 1.00 36.00 84 GLY A CA 1
ATOM 667 C C . GLY A 1 84 ? -6.737 -0.149 -29.095 1.00 36.00 84 GLY A C 1
ATOM 668 O O . GLY A 1 84 ? -6.718 1.047 -29.356 1.00 36.00 84 GLY A O 1
ATOM 669 N N . ALA A 1 85 ? -7.722 -0.674 -28.373 1.00 38.94 85 ALA A N 1
ATOM 670 C CA . ALA A 1 85 ? -8.814 0.110 -27.805 1.00 38.94 85 ALA A CA 1
ATOM 671 C C . ALA A 1 85 ? -8.622 0.189 -26.294 1.00 38.94 85 ALA A C 1
ATOM 673 O O . ALA A 1 85 ? -8.612 -0.847 -25.639 1.00 38.94 85 ALA A O 1
ATOM 674 N N . MET A 1 86 ? -8.451 1.398 -25.753 1.00 38.34 86 MET A N 1
ATOM 675 C CA . MET A 1 86 ? -8.451 1.646 -24.311 1.00 38.34 86 MET A CA 1
ATOM 676 C C . MET A 1 86 ? -9.884 1.539 -23.785 1.00 38.34 86 MET A C 1
ATOM 678 O O . MET A 1 86 ? -10.670 2.461 -24.017 1.00 38.34 86 MET A O 1
ATOM 682 N N . PRO A 1 87 ? -10.264 0.469 -23.069 1.00 46.66 87 PRO A N 1
ATOM 683 C CA . PRO A 1 87 ? -11.496 0.495 -22.316 1.00 46.66 87 PRO A CA 1
ATOM 684 C C . PRO A 1 87 ? -11.225 1.313 -21.052 1.00 46.66 87 PRO A C 1
ATOM 686 O O . PRO A 1 87 ? -10.232 1.103 -20.352 1.00 46.66 87 PRO A O 1
ATOM 689 N N . GLN A 1 88 ? -12.099 2.267 -20.760 1.00 37.12 88 GLN A N 1
ATOM 690 C CA . GLN A 1 88 ? -12.070 3.013 -19.505 1.00 37.12 88 GLN A CA 1
ATOM 691 C C . GLN A 1 88 ? -12.559 2.067 -18.390 1.00 37.12 88 GLN A C 1
ATOM 693 O O . GLN A 1 88 ? -13.737 2.062 -18.052 1.00 37.12 88 GLN A O 1
ATOM 698 N N . GLY A 1 89 ? -11.681 1.190 -17.891 1.00 50.91 89 GLY A N 1
ATOM 699 C CA . GLY A 1 89 ? -11.986 0.223 -16.827 1.00 50.91 89 GLY A CA 1
ATOM 700 C C . GLY A 1 89 ? -11.569 -1.221 -17.134 1.00 50.91 89 GLY A C 1
ATOM 701 O O . GLY A 1 89 ? -11.245 -1.577 -18.266 1.00 50.91 89 GLY A O 1
ATOM 702 N N . LEU A 1 90 ? -11.568 -2.069 -16.098 1.00 46.38 90 LEU A N 1
ATOM 703 C CA . LEU A 1 90 ? -11.320 -3.509 -16.226 1.00 46.38 90 LEU A CA 1
ATOM 704 C C . LEU A 1 90 ? -12.460 -4.166 -17.017 1.00 46.38 90 LEU A C 1
ATOM 706 O O . LEU A 1 90 ? -13.568 -4.315 -16.507 1.00 46.38 90 LEU A O 1
ATOM 710 N N . VAL A 1 91 ? -12.182 -4.594 -18.249 1.00 52.78 91 VAL A N 1
ATOM 711 C CA . VAL A 1 91 ? -13.134 -5.347 -19.079 1.00 52.78 91 VAL A CA 1
ATOM 712 C C . VAL A 1 91 ? -12.835 -6.839 -18.965 1.00 52.78 91 VAL A C 1
ATOM 714 O O . VAL A 1 91 ? -11.764 -7.308 -19.348 1.00 52.78 91 VAL A O 1
ATOM 717 N N . SER A 1 92 ? -13.794 -7.600 -18.438 1.00 49.22 92 SER A N 1
ATOM 718 C CA . SER A 1 92 ? -13.782 -9.063 -18.492 1.00 49.22 92 S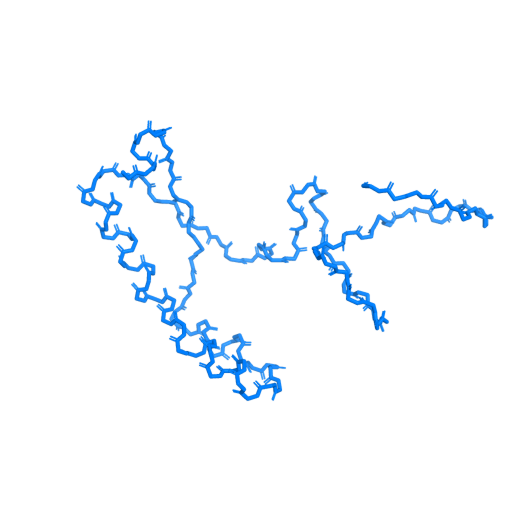ER A CA 1
ATOM 719 C C . SER A 1 92 ? -14.498 -9.513 -19.765 1.00 49.22 92 SER A C 1
ATOM 721 O O . SER A 1 92 ? -15.667 -9.186 -19.964 1.00 49.22 92 SER A O 1
ATOM 723 N N . THR A 1 93 ? -13.820 -10.260 -20.641 1.00 52.25 93 THR A N 1
ATOM 724 C CA . THR A 1 93 ? -14.493 -10.908 -21.772 1.00 52.25 93 THR A CA 1
ATOM 725 C C . THR A 1 93 ? -15.083 -12.240 -21.302 1.00 52.25 93 THR A C 1
ATOM 727 O O . THR A 1 93 ? -14.378 -13.136 -20.835 1.00 52.25 93 THR A O 1
ATOM 730 N N . ARG A 1 94 ? -16.408 -12.402 -21.401 1.00 48.75 94 ARG A N 1
ATOM 731 C CA . ARG A 1 94 ? -17.059 -13.696 -21.152 1.00 48.75 94 ARG A CA 1
ATOM 732 C C . ARG A 1 94 ? -16.607 -14.670 -22.250 1.00 48.75 94 ARG A C 1
ATOM 734 O O . ARG A 1 94 ? -17.001 -14.509 -23.403 1.00 48.75 94 ARG A O 1
ATOM 741 N N . ARG A 1 95 ? -15.832 -15.713 -21.919 1.00 43.34 95 ARG A N 1
ATOM 742 C CA . ARG A 1 95 ? -1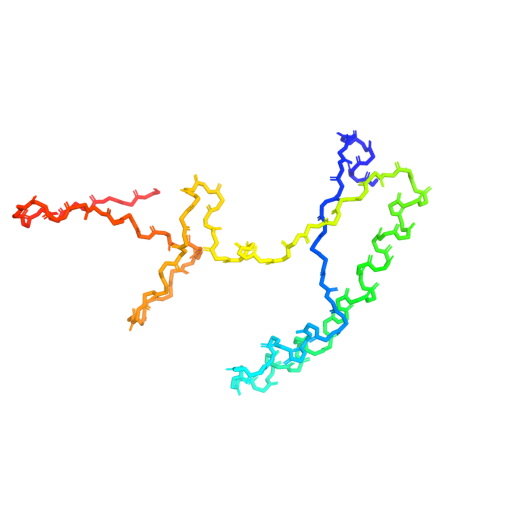5.638 -16.866 -22.825 1.00 43.34 95 ARG A CA 1
ATOM 743 C C . ARG A 1 95 ? -16.962 -17.621 -22.957 1.00 43.34 95 ARG A C 1
ATOM 745 O O . ARG A 1 95 ? -17.235 -18.554 -22.208 1.00 43.34 95 ARG A O 1
ATOM 752 N N . GLY A 1 96 ? -17.799 -17.217 -23.907 1.00 40.94 96 GLY A N 1
ATOM 753 C CA . GLY A 1 96 ? -18.890 -18.060 -24.385 1.00 40.94 96 GLY A CA 1
ATOM 754 C C . GLY A 1 96 ? -18.315 -19.296 -25.081 1.00 40.94 96 GLY A C 1
ATOM 755 O O . GLY A 1 96 ? -17.416 -19.171 -25.916 1.00 40.94 96 GLY A O 1
ATOM 756 N N . LYS A 1 97 ? -18.811 -20.495 -24.744 1.00 37.34 97 LYS A N 1
ATOM 757 C CA . LYS A 1 97 ? -18.592 -21.694 -25.567 1.00 37.34 97 LYS A CA 1
ATOM 758 C C . LYS A 1 97 ? -19.087 -21.373 -26.979 1.00 37.34 97 LYS A C 1
ATOM 760 O O . LYS A 1 97 ? -20.263 -21.074 -27.159 1.00 37.34 97 LYS A O 1
ATOM 765 N N . ARG A 1 98 ? -18.192 -21.401 -27.970 1.00 36.72 98 ARG A N 1
ATOM 766 C CA . ARG A 1 98 ? -18.554 -21.244 -29.383 1.00 36.72 98 ARG A CA 1
ATOM 767 C C . ARG A 1 98 ? -19.351 -22.472 -29.821 1.00 36.72 98 ARG A C 1
ATOM 769 O O . ARG A 1 98 ? -18.768 -23.476 -30.212 1.00 36.72 98 ARG A O 1
ATOM 776 N N . SER A 1 99 ? -20.671 -22.379 -29.760 1.00 32.38 99 SER A N 1
ATOM 777 C CA . SER A 1 99 ? -21.577 -23.233 -30.520 1.00 32.38 99 SER A CA 1
ATOM 778 C C . SER A 1 99 ? -22.398 -22.341 -31.443 1.00 32.38 99 SER A C 1
ATOM 780 O O . SER A 1 99 ? -23.269 -21.626 -30.966 1.00 32.38 99 SER A O 1
ATOM 782 N N . GLY A 1 100 ? -22.104 -22.405 -32.742 1.00 33.69 100 GLY A N 1
ATOM 783 C CA . GLY A 1 100 ? -23.006 -21.957 -33.804 1.00 33.69 100 GLY A CA 1
ATOM 784 C C . GLY A 1 100 ? -23.097 -20.447 -34.038 1.00 33.69 100 GLY A C 1
ATOM 785 O O . GLY A 1 100 ? -23.394 -19.679 -33.139 1.00 33.69 100 GLY A O 1
ATOM 786 N N . ILE A 1 101 ? -22.855 -20.083 -35.300 1.00 31.98 101 ILE A N 1
ATOM 787 C CA . ILE A 1 101 ? -23.427 -18.960 -36.057 1.00 31.98 101 ILE A CA 1
ATOM 788 C C . ILE A 1 101 ? -23.465 -17.570 -35.390 1.00 31.98 101 ILE A C 1
ATOM 790 O O . ILE A 1 101 ? -24.200 -17.281 -34.458 1.00 31.98 101 ILE A O 1
ATOM 794 N N . TRP A 1 102 ? -22.660 -16.691 -35.989 1.00 28.16 102 TRP A N 1
ATOM 795 C CA . TRP A 1 102 ? -22.687 -15.232 -35.966 1.00 28.16 102 TRP A CA 1
ATOM 796 C C . TRP A 1 102 ? -24.005 -14.596 -35.500 1.00 28.16 102 TRP A C 1
ATOM 798 O O . TRP A 1 102 ? -24.883 -14.292 -36.303 1.00 28.16 102 TRP A O 1
ATOM 808 N N . THR A 1 103 ? -24.089 -14.272 -34.214 1.00 27.77 103 THR A N 1
ATOM 809 C CA . THR A 1 103 ? -24.979 -13.218 -33.722 1.00 27.77 103 THR A CA 1
ATOM 810 C C . THR A 1 103 ? -24.139 -12.148 -33.048 1.00 27.77 103 THR A C 1
ATOM 812 O O . THR A 1 103 ? -23.599 -12.345 -31.959 1.00 27.77 103 THR A O 1
ATOM 815 N N . TRP A 1 104 ? -24.019 -11.014 -33.735 1.00 33.28 104 TRP A N 1
ATOM 816 C CA . TRP A 1 104 ? -23.587 -9.749 -33.161 1.00 33.28 104 TRP A CA 1
ATOM 817 C C . TRP A 1 104 ? -24.647 -9.301 -32.157 1.00 33.28 104 TRP A C 1
ATOM 819 O O . TRP A 1 104 ? -25.691 -8.790 -32.549 1.00 33.28 104 TRP A O 1
ATOM 829 N N . PHE A 1 105 ? -24.402 -9.507 -30.866 1.00 27.77 105 PHE A N 1
ATOM 830 C CA . PHE A 1 105 ? -25.183 -8.843 -29.827 1.00 27.77 105 PHE A CA 1
ATOM 831 C C . PHE A 1 105 ? -24.431 -7.598 -29.363 1.00 27.77 105 PHE A C 1
ATOM 833 O O . PHE A 1 105 ? -23.440 -7.676 -28.639 1.00 27.77 105 PHE A O 1
ATOM 840 N N . HIS A 1 106 ? -24.916 -6.448 -29.828 1.00 34.38 106 HIS A N 1
ATOM 841 C CA . HIS A 1 106 ? -24.684 -5.149 -29.212 1.00 34.38 106 HIS A CA 1
ATOM 842 C C . HIS A 1 106 ? -25.649 -4.974 -28.044 1.00 34.38 106 HIS A C 1
ATOM 844 O O . HIS A 1 106 ? -26.849 -5.023 -28.285 1.00 34.38 106 HIS A O 1
ATOM 850 N N . TYR A 1 107 ? -25.145 -4.638 -26.855 1.00 29.91 107 TYR A N 1
ATOM 851 C CA . TYR A 1 107 ? -25.700 -3.530 -26.067 1.00 29.91 107 TYR A CA 1
ATOM 852 C C . TYR A 1 107 ? -24.694 -3.003 -25.036 1.00 29.91 107 TYR A C 1
ATOM 854 O O . TYR A 1 107 ? -23.910 -3.744 -24.445 1.00 29.91 107 TYR A O 1
ATOM 862 N N . THR A 1 108 ? -24.747 -1.682 -24.898 1.00 37.22 108 THR A N 1
ATOM 863 C CA . THR A 1 108 ? -24.091 -0.783 -23.947 1.00 37.22 108 THR A CA 1
ATOM 864 C C . THR A 1 108 ? -2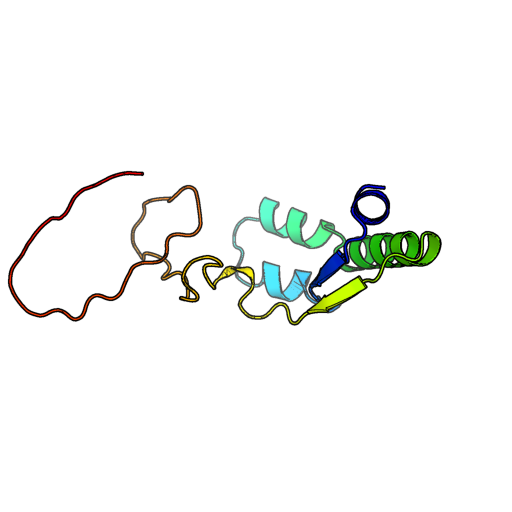4.862 -0.702 -22.623 1.00 37.22 108 THR A C 1
ATOM 866 O O . THR A 1 108 ? -26.085 -0.593 -22.677 1.00 37.22 108 THR A O 1
ATOM 869 N N . THR A 1 109 ? -24.131 -0.697 -21.499 1.00 35.38 109 THR A N 1
ATOM 870 C CA . THR A 1 109 ? -24.366 -0.089 -20.161 1.00 35.38 109 THR A CA 1
ATOM 871 C C . THR A 1 109 ? -23.720 -0.956 -19.090 1.00 35.38 109 THR A C 1
ATOM 873 O O . THR A 1 109 ? -23.966 -2.180 -19.085 1.00 35.38 109 THR A O 1
#

Radius of gyration: 19.47 Å; chains: 1; bounding box: 37×33×54 Å

pLDDT: mean 76.45, std 24.11, range [27.77, 97.69]

Sequence (109 aa):
MWAIETRNAIVLENLPKWTPERMIKDVKDKQLRLRIYCAAFASMKRAIMEKAREYGVPVVLVNPSHTSTICPIHGQESSTNLMGAMPQGLVSTRRGKRSGIWTWFHYTT